Protein AF-T1PQ41-F1 (afdb_monomer_lite)

Radius of gyration: 39.59 Å; chains: 1; bounding box: 62×43×121 Å

Structure (mmCIF, N/CA/C/O backbone):
data_AF-T1PQ41-F1
#
_entry.id   AF-T1PQ41-F1
#
loop_
_atom_site.group_PDB
_atom_site.id
_atom_site.type_symbol
_atom_site.label_atom_id
_atom_site.label_alt_id
_atom_site.label_comp_id
_atom_site.label_asym_id
_atom_site.label_entity_id
_atom_site.label_seq_id
_atom_site.pdbx_PDB_ins_code
_atom_site.Cartn_x
_atom_site.Cartn_y
_atom_site.Cartn_z
_atom_site.occupancy
_atom_site.B_iso_or_equiv
_atom_site.auth_seq_id
_atom_site.auth_comp_id
_atom_site.auth_asym_id
_atom_site.auth_atom_id
_atom_site.pdbx_PDB_model_num
ATOM 1 N N . MET A 1 1 ? 4.787 4.580 91.639 1.00 42.56 1 MET A N 1
ATOM 2 C CA . MET A 1 1 ? 4.765 5.372 90.383 1.00 42.56 1 MET A CA 1
ATOM 3 C C . MET A 1 1 ? 4.262 4.474 89.260 1.00 42.56 1 MET A C 1
ATOM 5 O O . MET A 1 1 ? 4.222 3.274 89.490 1.00 42.56 1 MET A O 1
ATOM 9 N N . MET A 1 2 ? 3.881 5.044 88.106 1.00 42.78 2 MET A N 1
ATOM 10 C CA . MET A 1 2 ? 2.817 4.546 87.204 1.00 42.78 2 MET A CA 1
ATOM 11 C C . MET A 1 2 ? 1.425 4.766 87.840 1.00 42.78 2 MET A C 1
ATOM 13 O O . MET A 1 2 ? 1.181 4.297 88.946 1.00 42.78 2 MET A O 1
ATOM 17 N N . GLY A 1 3 ? 0.501 5.547 87.269 1.00 36.75 3 GLY A N 1
ATOM 18 C CA . GLY A 1 3 ? 0.549 6.255 85.982 1.00 36.75 3 GLY A CA 1
ATOM 19 C C . GLY A 1 3 ? 0.207 5.324 84.812 1.00 36.75 3 GLY A C 1
ATOM 20 O O . GLY A 1 3 ? 1.035 4.499 84.460 1.00 36.75 3 GLY A O 1
ATOM 21 N N . GLY A 1 4 ? -0.971 5.376 84.189 1.00 45.25 4 GLY A N 1
ATOM 22 C CA . GLY A 1 4 ? -2.123 6.248 84.453 1.00 45.25 4 GLY A CA 1
ATOM 23 C C . GLY A 1 4 ? -2.487 7.095 83.239 1.00 45.25 4 GLY A C 1
ATOM 24 O O . GLY A 1 4 ? -2.349 8.312 83.275 1.00 45.25 4 GLY A O 1
ATOM 25 N N . GLU A 1 5 ? -2.980 6.445 82.186 1.00 47.53 5 GLU A N 1
ATOM 26 C CA . GLU A 1 5 ? -3.515 7.095 80.990 1.00 47.53 5 GLU A CA 1
ATOM 27 C C . GLU A 1 5 ? -4.909 6.553 80.676 1.00 47.53 5 GLU A C 1
ATOM 29 O O . GLU A 1 5 ? -5.166 5.351 80.734 1.00 47.53 5 GLU A O 1
ATOM 34 N N . GLN A 1 6 ? -5.833 7.467 80.385 1.00 44.84 6 GLN A N 1
ATOM 35 C CA . GLN A 1 6 ? -7.228 7.142 80.109 1.00 44.84 6 GLN A CA 1
ATOM 36 C C . GLN A 1 6 ? -7.430 7.010 78.600 1.00 44.84 6 GLN A C 1
ATOM 38 O O . GLN A 1 6 ? -7.091 7.925 77.845 1.00 44.84 6 GLN A O 1
ATOM 43 N N . PHE A 1 7 ? -8.033 5.904 78.158 1.00 46.59 7 PHE A N 1
ATOM 44 C CA . PHE A 1 7 ? -8.437 5.733 76.763 1.00 46.59 7 PHE A CA 1
ATOM 45 C C . PHE A 1 7 ? -9.469 6.804 76.389 1.00 46.59 7 PHE A C 1
ATOM 47 O O . PHE A 1 7 ? -10.642 6.719 76.759 1.00 46.59 7 PHE A O 1
ATOM 54 N N . ARG A 1 8 ? -9.017 7.834 75.662 1.00 50.06 8 ARG A N 1
ATOM 55 C CA . ARG A 1 8 ? -9.876 8.901 75.140 1.00 50.06 8 ARG A CA 1
ATOM 56 C C . ARG A 1 8 ? -10.957 8.279 74.261 1.00 50.06 8 ARG A C 1
ATOM 58 O O . ARG A 1 8 ? -10.654 7.698 73.221 1.00 50.06 8 ARG A O 1
ATOM 65 N N . LYS A 1 9 ? -12.220 8.428 74.665 1.00 45.97 9 LYS A N 1
ATOM 66 C CA . LYS A 1 9 ? -13.353 8.157 73.778 1.00 45.97 9 LYS A CA 1
ATOM 67 C C . LYS A 1 9 ? -13.279 9.152 72.621 1.00 45.97 9 LYS A C 1
ATOM 69 O O . LYS A 1 9 ? -13.204 10.355 72.848 1.00 45.97 9 LYS A O 1
ATOM 74 N N . MET A 1 10 ? -13.254 8.640 71.396 1.00 43.94 10 MET A N 1
ATOM 75 C CA . MET A 1 10 ? -13.312 9.466 70.194 1.00 43.94 10 MET A CA 1
ATOM 76 C C . MET A 1 10 ? -14.784 9.814 69.949 1.00 43.94 10 MET A C 1
ATOM 78 O O . MET A 1 10 ? -15.543 8.968 69.477 1.00 43.94 10 MET A O 1
ATOM 82 N N . ASP A 1 11 ? -15.210 11.024 70.313 1.00 45.28 11 ASP A N 1
ATOM 83 C CA . ASP A 1 11 ? -16.599 11.446 70.115 1.00 45.28 11 ASP A CA 1
ATOM 84 C C . ASP A 1 11 ? -16.933 11.507 68.618 1.00 45.28 11 ASP A C 1
ATOM 86 O O . ASP A 1 11 ? -16.365 12.292 67.853 1.00 45.28 11 ASP A O 1
ATOM 90 N N . SER A 1 12 ? -17.866 10.656 68.187 1.00 53.41 12 SER A N 1
ATOM 91 C CA . S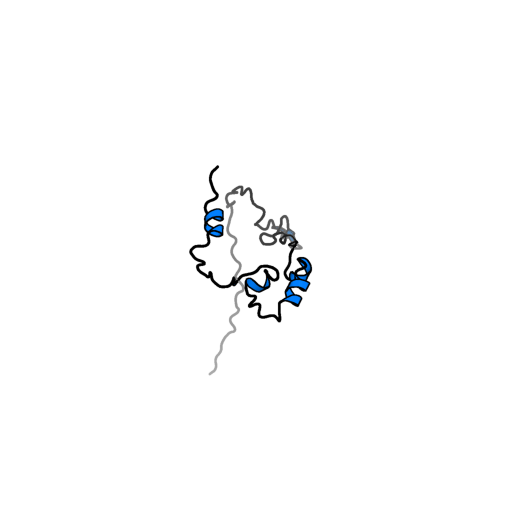ER A 1 12 ? -18.213 10.415 66.783 1.00 53.41 12 SER A CA 1
ATOM 92 C C . SER A 1 12 ? -19.103 11.520 66.198 1.00 53.41 12 SER A C 1
ATOM 94 O O . SER A 1 12 ? -20.211 11.258 65.733 1.00 53.41 12 SER A O 1
ATOM 96 N N . ASN A 1 13 ? -18.635 12.769 66.250 1.00 53.28 13 ASN A N 1
ATOM 97 C CA . ASN A 1 13 ? -19.438 13.964 65.969 1.00 53.28 13 ASN A CA 1
ATOM 98 C C . ASN A 1 13 ? -19.104 14.650 64.626 1.00 53.28 13 ASN A C 1
ATOM 100 O O . ASN A 1 13 ? -19.411 15.824 64.418 1.00 53.28 13 ASN A O 1
ATOM 104 N N . TYR A 1 14 ? -18.492 13.915 63.690 1.00 47.94 14 TYR A N 1
ATOM 105 C CA . TYR A 1 14 ? -18.269 14.352 62.305 1.00 47.94 14 TYR A CA 1
ATOM 106 C C . TYR A 1 14 ? -19.507 14.089 61.431 1.00 47.94 14 TYR A C 1
ATOM 108 O O . TYR A 1 14 ? -19.504 13.252 60.532 1.00 47.94 14 TYR A O 1
ATOM 116 N N . SER A 1 15 ? -20.584 14.829 61.703 1.00 51.72 15 SER A N 1
ATOM 117 C CA . SER A 1 15 ? -21.744 14.913 60.811 1.00 51.72 15 SER A CA 1
ATOM 118 C C . SER A 1 15 ? -21.694 16.242 60.044 1.00 51.72 15 SER A C 1
ATOM 120 O O . SER A 1 15 ? -21.713 17.302 60.682 1.00 51.72 15 SER A O 1
ATOM 122 N N . PRO A 1 16 ? -21.580 16.242 58.700 1.00 44.62 16 PRO A N 1
ATOM 123 C CA . PRO A 1 16 ? -21.508 17.476 57.926 1.00 44.62 16 PRO A CA 1
ATOM 124 C C . PRO A 1 16 ? -22.850 18.211 58.001 1.00 44.62 16 PRO A C 1
ATOM 126 O O . PRO A 1 16 ? -23.864 17.743 57.483 1.00 44.62 16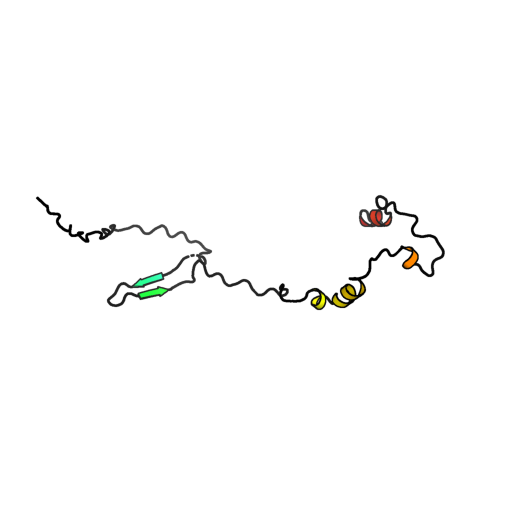 PRO A O 1
ATOM 129 N N . LYS A 1 17 ? -22.857 19.373 58.667 1.00 47.75 17 LYS A N 1
ATOM 130 C CA . LYS A 1 17 ? -24.056 20.209 58.821 1.00 47.75 17 LYS A CA 1
ATOM 131 C C . LYS A 1 17 ? -24.612 20.580 57.444 1.00 47.75 17 LYS A C 1
ATOM 133 O O . LYS A 1 17 ? -23.879 21.068 56.588 1.00 47.75 17 LYS A O 1
ATOM 138 N N . SER A 1 18 ? -25.906 20.351 57.246 1.00 50.19 18 SER A N 1
ATOM 139 C CA . SER A 1 18 ? -26.588 20.578 55.974 1.00 50.19 18 SER A CA 1
ATOM 140 C C . SER A 1 18 ? -26.599 22.060 55.585 1.00 50.19 18 SER A C 1
ATOM 142 O O . SER A 1 18 ? -27.101 22.908 56.323 1.00 50.19 18 SER A O 1
ATOM 144 N N . SER A 1 19 ? -26.085 22.370 54.393 1.00 47.72 19 SER A N 1
ATOM 145 C CA . SER A 1 19 ? -26.183 23.712 53.813 1.00 47.72 19 SER A CA 1
ATOM 146 C C . SER A 1 19 ? -27.650 24.078 53.540 1.00 47.72 19 SER A C 1
ATOM 148 O O . SER A 1 19 ? -28.363 23.287 52.913 1.00 47.72 19 SER A O 1
ATOM 150 N N . PRO A 1 20 ? -28.130 25.260 53.965 1.00 51.66 20 PRO A N 1
ATOM 151 C CA . PRO A 1 20 ? -29.506 25.670 53.725 1.00 51.66 20 PRO A CA 1
ATOM 152 C C . PRO A 1 20 ? -29.714 26.182 52.291 1.00 51.66 20 PRO A C 1
ATOM 154 O O . PRO A 1 20 ? -28.942 26.999 51.810 1.00 51.66 20 PRO A O 1
ATOM 157 N N . HIS A 1 21 ? -30.817 25.741 51.678 1.00 49.62 21 HIS A N 1
ATOM 158 C CA . HIS A 1 21 ? -31.622 26.415 50.643 1.00 49.62 21 HIS A CA 1
ATOM 159 C C . HIS A 1 21 ? -30.966 27.053 49.392 1.00 49.62 21 HIS A C 1
ATOM 161 O O . HIS A 1 21 ? -30.147 27.960 49.449 1.00 49.62 21 HIS A O 1
ATOM 167 N N . GLY A 1 22 ? -31.578 26.766 48.235 1.00 52.06 22 GLY A N 1
ATOM 168 C CA . GLY A 1 22 ? -31.959 27.859 47.324 1.00 52.06 22 GLY A CA 1
ATOM 169 C C . GLY A 1 22 ? -31.075 28.169 46.112 1.00 52.06 22 GLY A C 1
ATOM 170 O O . GLY A 1 22 ? -31.323 29.175 45.458 1.00 52.06 22 GLY A O 1
ATOM 171 N N . GLY A 1 23 ? -30.103 27.327 45.751 1.00 42.22 23 GLY A N 1
ATOM 172 C CA . GLY A 1 23 ? -29.274 27.526 44.551 1.00 42.22 23 GLY A CA 1
ATOM 173 C C . GLY A 1 23 ? -29.574 26.541 43.416 1.00 42.22 23 GLY A C 1
ATOM 174 O O . GLY A 1 23 ? -28.915 25.509 43.323 1.00 42.22 23 GLY A O 1
ATOM 175 N N . ARG A 1 24 ? -30.516 26.848 42.508 1.00 53.16 24 ARG A N 1
ATOM 176 C CA . ARG A 1 24 ? -30.572 26.149 41.205 1.00 53.16 24 ARG A CA 1
ATOM 177 C C . ARG A 1 24 ? -29.495 26.752 40.303 1.00 53.16 24 ARG A C 1
ATOM 179 O O . ARG A 1 24 ? -29.672 27.869 39.827 1.00 53.16 24 ARG A O 1
ATOM 186 N N . SER A 1 25 ? -28.403 26.025 40.066 1.00 50.09 25 SER A N 1
ATOM 187 C CA . SER A 1 25 ? -27.382 26.421 39.084 1.00 50.09 25 SER A CA 1
ATOM 188 C C . SER A 1 25 ? -28.035 26.744 37.731 1.00 50.09 25 SER A C 1
ATOM 190 O O . SER A 1 25 ? -28.969 26.034 37.341 1.00 50.09 25 SER A O 1
ATOM 192 N N . PRO A 1 26 ? -27.583 27.787 37.008 1.00 48.22 26 PRO A N 1
ATOM 193 C CA . PRO A 1 26 ? -28.234 28.224 35.779 1.00 48.22 26 PRO A CA 1
ATOM 194 C C . PRO A 1 26 ? -28.261 27.093 34.747 1.00 48.22 26 PRO A C 1
ATOM 196 O O . PRO A 1 26 ? -27.226 26.520 34.399 1.00 48.22 26 PRO A O 1
ATOM 199 N N . VAL A 1 27 ? -29.460 26.775 34.252 1.00 55.28 27 VAL A N 1
ATOM 200 C CA . VAL A 1 27 ? -29.658 25.761 33.211 1.00 55.28 27 VAL A CA 1
ATOM 201 C C . VAL A 1 27 ? -29.215 26.350 31.876 1.00 55.28 27 VAL A C 1
ATOM 203 O O . VAL A 1 27 ? -30.003 26.927 31.134 1.00 55.28 27 VAL A O 1
ATOM 206 N N . VAL A 1 28 ? -27.923 26.213 31.582 1.00 50.75 28 VAL A N 1
ATOM 207 C CA . VAL A 1 28 ? -27.384 26.449 30.242 1.00 50.75 28 VAL A CA 1
ATOM 208 C C . VAL A 1 28 ? -27.803 25.281 29.356 1.00 50.75 28 VAL A C 1
ATOM 210 O O . VAL A 1 28 ? -27.345 24.152 29.551 1.00 50.75 28 VAL A O 1
ATOM 213 N N . SER A 1 29 ? -28.662 25.556 28.375 1.00 47.31 29 SER A N 1
ATOM 214 C CA . SER A 1 29 ? -29.100 24.597 27.356 1.00 47.31 29 SER A CA 1
ATOM 215 C C . SER A 1 29 ? -27.953 24.226 26.410 1.00 47.31 29 SER A C 1
ATOM 217 O O . SER A 1 29 ? -27.844 24.754 25.307 1.00 47.31 29 SER A O 1
ATOM 219 N N . ARG A 1 30 ? -27.079 23.310 26.840 1.00 51.19 30 ARG A N 1
ATOM 220 C CA . ARG A 1 30 ? -26.076 22.675 25.972 1.00 51.19 30 ARG A CA 1
ATOM 221 C C . ARG A 1 30 ? -26.805 21.776 24.968 1.00 51.19 30 ARG A C 1
ATOM 223 O O . ARG A 1 30 ? -27.398 20.779 25.372 1.00 51.19 30 ARG A O 1
ATOM 230 N N . GLN A 1 31 ? -26.799 22.128 23.682 1.00 52.62 31 GLN A N 1
ATOM 231 C CA . GLN A 1 31 ? -27.530 21.377 22.642 1.00 52.62 31 GLN A CA 1
ATOM 232 C C . GLN A 1 31 ? -26.943 19.974 22.389 1.00 52.62 31 GLN A C 1
ATOM 234 O O . GLN A 1 31 ? -27.630 19.076 21.918 1.00 52.62 31 GLN A O 1
ATOM 239 N N . ASP A 1 32 ? -25.691 19.786 22.782 1.00 48.56 32 ASP A N 1
ATOM 240 C CA . ASP A 1 32 ? -24.828 18.610 22.629 1.00 48.56 32 ASP A CA 1
ATOM 241 C C . ASP A 1 32 ? -24.713 17.780 23.934 1.00 48.56 32 ASP A C 1
ATOM 243 O O . ASP A 1 32 ? -23.771 17.013 24.141 1.00 48.56 32 ASP A O 1
ATOM 247 N N . SER A 1 33 ? -25.710 17.898 24.824 1.00 48.69 33 SER A N 1
ATOM 248 C CA . SER A 1 33 ? -25.773 17.310 26.178 1.00 48.69 33 SER A CA 1
ATOM 249 C C . SER A 1 33 ? -25.962 15.774 26.239 1.00 48.69 33 SER A C 1
ATOM 251 O O . SER A 1 33 ? -26.727 15.267 27.060 1.00 48.69 33 SER A O 1
ATOM 253 N N . SER A 1 34 ? -25.242 15.029 25.398 1.00 55.00 34 SER A N 1
ATOM 254 C CA . SER A 1 34 ? -25.061 13.570 25.483 1.00 55.00 34 SER A CA 1
ATOM 255 C C . SER A 1 34 ? -23.944 13.189 26.467 1.00 55.00 34 SER A C 1
ATOM 257 O O . SER A 1 34 ? -24.107 12.302 27.302 1.00 55.00 34 SER A O 1
ATOM 259 N N . GLY A 1 35 ? -22.806 13.890 26.401 1.00 53.59 35 GLY A N 1
ATOM 260 C CA . GLY A 1 35 ? -21.569 13.537 27.110 1.00 53.59 35 GLY A CA 1
ATOM 261 C C . GLY A 1 35 ? -21.454 14.099 28.528 1.00 53.59 35 GLY A C 1
ATOM 262 O O . GLY A 1 35 ? -20.454 14.773 28.774 1.00 53.59 35 GLY A O 1
ATOM 263 N N . THR A 1 36 ? -22.506 13.834 29.360 1.00 57.91 36 THR A N 1
ATOM 264 C CA . THR A 1 36 ? -23.470 14.028 32.067 1.00 57.91 36 THR A CA 1
ATOM 265 C C . THR A 1 36 ? -24.588 13.105 32.766 1.00 57.91 36 THR A C 1
ATOM 267 O O . THR A 1 36 ? -25.790 13.154 32.487 1.00 57.91 36 THR A O 1
ATOM 270 N N . LEU A 1 37 ? -24.189 12.342 33.795 1.00 60.72 37 LEU A N 1
ATOM 271 C CA . LEU A 1 37 ? -25.010 11.354 34.510 1.00 60.72 37 LEU A CA 1
ATOM 272 C C . LEU A 1 37 ? -26.334 11.909 35.079 1.00 60.72 37 LEU A C 1
ATOM 274 O O . LEU A 1 37 ? -26.392 12.472 36.174 1.00 60.72 37 LEU A O 1
ATOM 278 N N . LYS A 1 38 ? -27.435 11.666 34.363 1.00 65.69 38 LYS A N 1
ATOM 279 C CA . LYS A 1 38 ? -28.808 11.874 34.840 1.00 65.69 38 LYS A CA 1
ATOM 280 C C . LYS A 1 38 ? -29.181 10.737 35.798 1.00 65.69 38 LYS A C 1
ATOM 282 O O . LYS A 1 38 ? -29.825 9.773 35.395 1.00 65.69 38 LYS A O 1
ATOM 287 N N . ALA A 1 39 ? -28.764 10.818 37.057 1.00 68.38 39 ALA A N 1
ATOM 288 C CA . ALA A 1 39 ? -29.132 9.852 38.094 1.00 68.38 39 ALA A CA 1
ATOM 289 C C . ALA A 1 39 ? -30.121 10.468 39.096 1.00 68.38 39 ALA A C 1
ATOM 291 O O . ALA A 1 39 ? -29.855 11.527 39.665 1.00 68.38 39 ALA A O 1
ATOM 292 N N . THR A 1 40 ? -31.242 9.790 39.337 1.00 71.81 40 THR A N 1
ATOM 293 C CA . THR A 1 40 ? -32.200 10.135 40.395 1.00 71.81 40 THR A CA 1
ATOM 294 C C . THR A 1 40 ? -31.974 9.198 41.574 1.00 71.81 40 THR A C 1
ATOM 296 O O . THR A 1 40 ? -32.057 7.982 41.423 1.00 71.81 40 THR A O 1
ATOM 299 N N . ILE A 1 41 ? -31.676 9.753 42.749 1.00 75.38 41 ILE A N 1
ATOM 300 C CA . ILE A 1 41 ? -31.405 8.977 43.964 1.00 75.38 41 ILE A CA 1
ATOM 301 C C . ILE A 1 41 ? -32.597 9.116 44.913 1.00 75.38 41 ILE A C 1
ATOM 303 O O . ILE A 1 41 ? -32.895 10.214 45.382 1.00 75.38 41 ILE A O 1
ATOM 307 N N . SER A 1 42 ? -33.265 8.005 45.213 1.00 76.75 42 SER A N 1
ATOM 308 C CA . SER A 1 42 ? -34.365 7.929 46.176 1.00 76.75 42 SER A CA 1
ATOM 309 C C . SER A 1 42 ? -33.859 7.398 47.517 1.00 76.75 42 SER A C 1
ATOM 311 O O . SER A 1 42 ? -33.628 6.200 47.676 1.00 76.75 42 SER A O 1
ATOM 313 N N . LEU A 1 43 ? -33.707 8.293 48.499 1.00 72.38 43 LEU A N 1
ATOM 314 C CA . LEU A 1 43 ? -33.461 7.932 49.899 1.00 72.38 43 LEU A CA 1
ATOM 315 C C . LEU A 1 43 ? -34.795 7.572 50.569 1.00 72.38 43 LEU A C 1
ATOM 317 O O . LEU A 1 43 ? -35.565 8.446 50.960 1.00 72.38 43 LEU A O 1
ATOM 321 N N . GLY A 1 44 ? -35.060 6.273 50.687 1.00 78.38 44 GLY A N 1
ATOM 322 C CA . GLY A 1 44 ? -36.189 5.713 51.431 1.00 78.38 44 GLY A CA 1
ATOM 323 C C . GLY A 1 44 ? -35.741 4.580 52.355 1.00 78.38 44 GLY A C 1
ATOM 324 O O . GLY A 1 44 ? -34.551 4.414 52.610 1.00 78.38 44 GLY A O 1
ATOM 325 N N . LYS A 1 45 ? -36.694 3.757 52.820 1.00 74.19 45 LYS A N 1
ATOM 326 C CA . LYS A 1 45 ? -36.407 2.553 53.636 1.00 74.19 45 LYS A CA 1
ATOM 327 C C . LYS A 1 45 ? -35.440 1.585 52.936 1.00 74.19 45 LYS A C 1
ATOM 329 O O . LYS A 1 45 ? -34.662 0.909 53.596 1.00 74.19 45 LYS A O 1
ATOM 334 N N . THR A 1 46 ? -35.482 1.562 51.606 1.00 74.12 46 THR A N 1
ATOM 335 C CA . THR A 1 46 ? -34.473 0.980 50.721 1.00 74.12 46 THR A CA 1
ATOM 336 C C . THR A 1 46 ? -33.927 2.098 49.820 1.00 74.12 46 THR A C 1
ATOM 338 O O . THR A 1 46 ? -34.672 2.622 48.986 1.00 74.12 46 THR A O 1
ATOM 341 N N . PRO A 1 47 ? -32.663 2.535 49.980 1.00 78.25 47 PRO A N 1
ATOM 342 C CA . PRO A 1 47 ? -32.080 3.545 49.104 1.00 78.25 47 PRO A CA 1
ATOM 343 C C . PRO A 1 47 ? -31.848 2.960 47.707 1.00 78.25 47 PRO A C 1
ATOM 345 O O . PRO A 1 47 ? -31.331 1.853 47.566 1.00 78.25 47 PRO A O 1
ATOM 348 N N . THR A 1 48 ? -32.232 3.697 46.666 1.00 77.25 48 THR A N 1
ATOM 349 C CA . THR A 1 48 ? -32.157 3.240 45.267 1.00 77.25 48 THR A CA 1
ATOM 350 C C . THR A 1 48 ? -31.649 4.344 44.341 1.00 77.25 48 THR A C 1
ATOM 352 O O . THR A 1 48 ? -31.889 5.529 44.573 1.00 77.25 48 THR A O 1
ATOM 355 N N . ILE A 1 49 ? -30.923 3.951 43.290 1.00 76.69 49 ILE A N 1
ATOM 356 C CA . ILE A 1 49 ? -30.357 4.852 42.277 1.00 76.69 49 ILE A CA 1
ATOM 357 C C . ILE A 1 49 ? -30.971 4.482 40.928 1.00 76.69 49 ILE A C 1
ATOM 359 O O . ILE A 1 49 ? -30.716 3.400 40.403 1.00 76.69 49 ILE A O 1
ATOM 363 N N . ILE A 1 50 ? -31.766 5.387 40.363 1.00 72.38 50 ILE A N 1
ATOM 364 C CA . ILE A 1 50 ? -32.393 5.233 39.051 1.00 72.38 50 ILE A CA 1
ATOM 365 C C . ILE A 1 50 ? -31.528 5.971 38.028 1.00 72.38 50 ILE A C 1
ATOM 367 O O . ILE A 1 50 ? -31.382 7.195 38.078 1.00 72.38 50 ILE A O 1
ATOM 371 N N . GLN A 1 51 ? -30.931 5.226 37.101 1.00 69.94 51 GLN A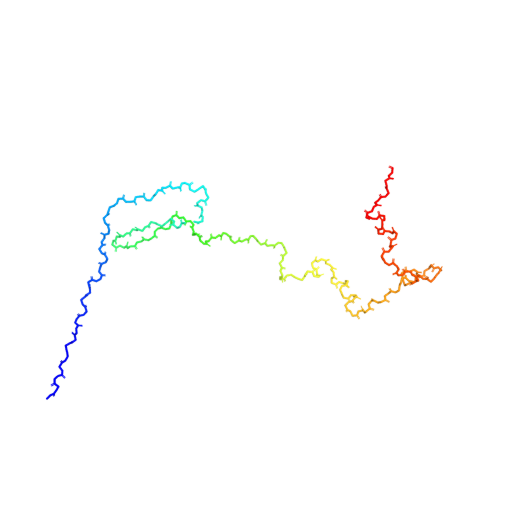 N 1
ATOM 372 C CA . GLN A 1 51 ? -30.139 5.785 36.006 1.00 69.94 51 GLN A CA 1
ATOM 373 C C . GLN A 1 51 ? -31.087 6.192 34.866 1.00 69.94 51 GLN A C 1
ATOM 375 O O . GLN A 1 51 ? -31.814 5.364 34.329 1.00 69.94 51 GLN A O 1
ATOM 380 N N . THR A 1 52 ? -31.105 7.482 34.525 1.00 65.25 52 THR A N 1
ATOM 381 C CA . THR A 1 52 ? -32.050 8.114 33.575 1.00 65.25 52 THR A CA 1
ATOM 382 C C . THR A 1 52 ? -31.333 8.825 32.417 1.00 65.25 52 THR A C 1
ATOM 384 O O . THR A 1 52 ? -31.819 9.814 31.873 1.00 65.25 52 THR A O 1
ATOM 387 N N . GLY A 1 53 ? -30.145 8.341 32.046 1.00 63.53 53 GLY A N 1
ATOM 388 C CA . GLY A 1 53 ? -29.371 8.833 30.905 1.00 63.53 53 GLY A CA 1
ATOM 389 C C . GLY A 1 53 ? -28.081 8.033 30.680 1.00 63.53 53 GLY A C 1
ATOM 390 O O . GLY A 1 53 ? -27.654 7.312 31.587 1.00 63.53 53 GLY A O 1
ATOM 391 N N . PRO A 1 54 ? -27.462 8.142 29.489 1.00 64.62 54 PRO A N 1
ATOM 392 C CA . PRO A 1 54 ? -26.213 7.457 29.162 1.00 64.62 54 PRO A CA 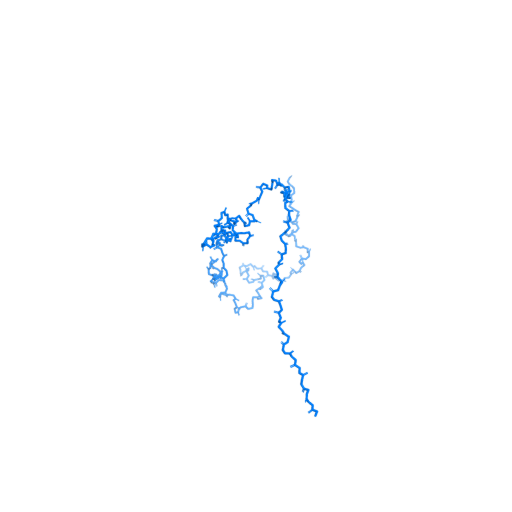1
ATOM 393 C C . PRO A 1 54 ? -25.051 7.947 30.036 1.00 64.62 54 PRO A C 1
ATOM 395 O O . PRO A 1 54 ? -25.076 9.052 30.584 1.00 64.62 54 PRO A O 1
ATOM 398 N N . PHE A 1 55 ? -24.006 7.125 30.167 1.00 65.81 55 PHE A N 1
ATOM 399 C CA . PHE A 1 55 ? -22.841 7.508 30.958 1.00 65.81 55 PHE A CA 1
ATOM 400 C C . PHE A 1 55 ? -21.919 8.445 30.188 1.00 65.81 55 PHE A C 1
ATOM 402 O O . PHE A 1 55 ? -21.539 8.168 29.056 1.00 65.81 55 PHE A O 1
ATOM 409 N N . TYR A 1 56 ? -21.479 9.506 30.862 1.00 62.97 56 TYR A N 1
ATOM 410 C CA . TYR A 1 56 ? -20.655 10.580 30.297 1.00 62.97 56 TYR A CA 1
ATOM 411 C C . TYR A 1 56 ? -19.260 10.124 29.797 1.00 62.97 56 TYR A C 1
ATOM 413 O O . TYR A 1 56 ? -18.571 10.896 29.136 1.00 62.97 56 TYR A O 1
ATOM 421 N N . SER A 1 57 ? -18.880 8.861 30.040 1.00 63.72 57 SER A N 1
ATOM 422 C CA . SER A 1 57 ? -17.668 8.210 29.509 1.00 63.72 57 SER A CA 1
ATOM 423 C C . SER A 1 57 ? -17.942 7.025 28.564 1.00 63.72 57 SER A C 1
ATOM 425 O O . SER A 1 57 ? -16.999 6.493 27.985 1.00 63.72 57 SER A O 1
ATOM 427 N N . MET A 1 58 ? -19.198 6.592 28.394 1.00 66.19 58 MET A N 1
ATOM 428 C CA . MET A 1 58 ? -19.564 5.486 27.497 1.00 66.19 58 MET A CA 1
ATOM 429 C C . MET A 1 58 ? -19.963 6.029 26.124 1.00 66.19 58 MET A C 1
ATOM 431 O O . MET A 1 58 ? -21.145 6.162 25.810 1.00 66.19 58 MET A O 1
ATOM 435 N N . LYS A 1 59 ? -18.961 6.349 25.300 1.00 73.81 59 LYS A N 1
ATOM 436 C CA . LYS A 1 59 ? -19.181 6.483 23.854 1.00 73.81 59 LYS A CA 1
ATOM 437 C C . LYS A 1 59 ? -19.437 5.100 23.256 1.00 73.81 59 LYS A C 1
ATOM 439 O O . LYS A 1 59 ? -18.876 4.113 23.730 1.00 73.81 59 LYS A O 1
ATOM 444 N N . GLU A 1 60 ? -20.244 5.047 22.202 1.00 78.31 60 GLU A N 1
ATOM 445 C CA . GLU A 1 60 ? -20.314 3.865 21.342 1.00 78.31 60 GLU A CA 1
ATOM 446 C C . GLU A 1 60 ? -18.896 3.544 20.823 1.00 78.31 60 GLU A C 1
ATOM 448 O O . GLU A 1 60 ? -18.165 4.477 20.461 1.00 78.31 60 GLU A O 1
ATOM 453 N N . PRO A 1 61 ? -18.450 2.272 20.843 1.00 81.31 61 PRO A N 1
ATOM 454 C CA . PRO A 1 61 ? -17.148 1.917 20.296 1.00 81.31 61 PRO A CA 1
ATOM 455 C C . PRO A 1 61 ? -17.100 2.267 18.801 1.00 81.31 61 PRO A C 1
ATOM 457 O O . PRO A 1 61 ? -18.115 2.132 18.115 1.00 81.31 61 PRO A O 1
ATOM 460 N N . PRO A 1 62 ? -15.944 2.700 18.267 1.00 83.06 62 PRO A N 1
ATOM 461 C CA . PRO A 1 62 ? -15.823 2.968 16.840 1.00 83.06 62 PRO A CA 1
ATOM 462 C C . PRO A 1 62 ? -16.182 1.714 16.036 1.00 83.06 62 PRO A C 1
ATOM 464 O O . PRO A 1 62 ? -15.833 0.594 16.421 1.00 83.06 62 PRO A O 1
ATOM 467 N N . GLY A 1 63 ? -16.875 1.913 14.912 1.00 85.81 63 GLY A N 1
ATOM 468 C CA . GLY A 1 63 ? -17.224 0.831 13.996 1.00 85.81 63 GLY A CA 1
ATOM 469 C C . GLY A 1 63 ? -15.986 0.045 13.559 1.00 85.81 63 GLY A C 1
ATOM 470 O O . GLY A 1 63 ? -14.888 0.597 13.460 1.00 85.81 63 GLY A O 1
ATOM 471 N N . LYS A 1 64 ? -16.160 -1.257 13.305 1.00 85.19 64 LYS A N 1
ATOM 472 C CA . LYS A 1 64 ? -15.066 -2.119 12.842 1.00 85.19 64 LYS A CA 1
ATOM 473 C C . LYS A 1 64 ? -14.476 -1.556 11.548 1.00 85.19 64 LYS A C 1
ATOM 475 O O . LYS A 1 64 ? -15.217 -1.309 10.600 1.00 85.19 64 LYS A O 1
ATOM 480 N N . GLY A 1 65 ? -13.155 -1.394 11.513 1.00 85.94 65 GLY A N 1
ATOM 481 C CA . GLY A 1 65 ? -12.444 -1.113 10.270 1.00 85.94 65 GLY A CA 1
ATOM 482 C C . GLY A 1 65 ? -12.601 -2.276 9.290 1.00 85.94 65 GLY A C 1
ATOM 483 O O . GLY A 1 65 ? -12.603 -3.436 9.695 1.00 85.94 65 GLY A O 1
ATOM 484 N N . GLU A 1 66 ? -12.732 -1.958 8.005 1.00 84.38 66 GLU A N 1
ATOM 485 C CA . GLU A 1 66 ? -12.724 -2.938 6.910 1.00 84.38 66 GLU A CA 1
ATOM 486 C C . GLU A 1 66 ? -11.367 -3.658 6.812 1.00 84.38 66 GLU A C 1
ATOM 488 O O . GLU A 1 66 ? -11.295 -4.866 6.570 1.00 84.38 66 GLU A O 1
ATOM 493 N N . LEU A 1 67 ? -10.295 -2.906 7.071 1.00 87.00 67 LEU A N 1
ATOM 494 C CA . LEU A 1 67 ? -8.919 -3.369 7.162 1.00 87.00 67 LEU A CA 1
ATOM 495 C C . LEU A 1 67 ? -8.450 -3.293 8.621 1.00 87.00 67 LEU A C 1
ATOM 497 O O . LEU A 1 67 ? -8.568 -2.245 9.261 1.00 87.00 67 LEU A O 1
ATOM 501 N N . THR A 1 68 ? -7.887 -4.382 9.136 1.00 87.62 68 THR A N 1
ATOM 502 C CA . THR A 1 68 ? -7.341 -4.481 10.496 1.00 87.62 68 THR A CA 1
ATOM 503 C C . THR A 1 68 ? -6.039 -5.282 10.490 1.00 87.62 68 THR A C 1
ATOM 505 O O . THR A 1 68 ? -5.803 -6.109 9.612 1.00 87.62 68 THR A O 1
ATOM 508 N N . GLY A 1 69 ? -5.159 -5.011 11.461 1.00 87.75 69 GLY A N 1
ATOM 509 C CA . GLY A 1 69 ? -3.812 -5.601 11.542 1.00 87.75 69 GLY A CA 1
ATOM 510 C C . GLY A 1 69 ? -3.754 -7.076 11.964 1.00 87.75 69 GLY A C 1
ATOM 511 O O . GLY A 1 69 ? -2.675 -7.572 12.271 1.00 87.75 69 GLY A O 1
ATOM 512 N N . ASP A 1 70 ? -4.898 -7.755 12.025 1.00 90.31 70 ASP A N 1
ATOM 513 C CA . ASP A 1 70 ? -5.043 -9.204 12.198 1.00 90.31 70 ASP A CA 1
ATOM 514 C C . ASP A 1 70 ? -5.045 -9.967 10.857 1.00 90.31 70 ASP A C 1
ATOM 516 O O . ASP A 1 70 ? -4.856 -11.184 10.845 1.00 90.31 70 ASP A O 1
ATOM 520 N N . LYS A 1 71 ? -5.212 -9.263 9.728 1.00 89.94 71 LYS A N 1
ATOM 521 C CA . LYS A 1 71 ? -5.107 -9.814 8.370 1.00 89.94 71 LYS A CA 1
ATOM 522 C C . LYS A 1 71 ? -3.679 -9.720 7.823 1.00 89.94 71 LYS A C 1
ATOM 524 O O . LYS A 1 71 ? -2.990 -8.719 8.022 1.00 89.94 71 LYS A O 1
ATOM 529 N N . ASP A 1 72 ? -3.263 -10.713 7.034 1.00 91.81 72 ASP A N 1
ATOM 530 C CA . ASP A 1 72 ? -2.082 -10.569 6.175 1.00 91.81 72 ASP A CA 1
ATOM 531 C C . ASP A 1 72 ? -2.413 -9.729 4.932 1.00 91.81 72 ASP A C 1
ATOM 533 O O . ASP A 1 72 ? -2.992 -10.216 3.956 1.00 91.81 72 ASP A O 1
ATOM 537 N N . LEU A 1 73 ? -1.966 -8.474 4.950 1.00 92.06 73 LEU A N 1
ATOM 538 C CA . LEU A 1 73 ? -2.121 -7.531 3.843 1.00 92.06 73 LEU A CA 1
ATOM 539 C C . LEU A 1 73 ? -1.404 -7.990 2.558 1.00 92.06 73 LEU A C 1
ATOM 541 O O . LEU A 1 73 ? -1.799 -7.593 1.462 1.00 92.06 73 LEU A O 1
ATOM 545 N N . MET A 1 74 ? -0.364 -8.832 2.650 1.00 93.12 74 MET A N 1
ATOM 546 C CA . MET A 1 74 ? 0.312 -9.371 1.462 1.00 93.12 74 MET A CA 1
ATOM 547 C C . MET A 1 74 ? -0.562 -10.393 0.734 1.00 93.12 74 MET A C 1
ATOM 549 O O . MET A 1 74 ? -0.504 -10.480 -0.492 1.00 93.12 74 MET A O 1
ATOM 553 N N . THR A 1 75 ? -1.397 -11.135 1.457 1.00 90.94 75 THR A N 1
ATOM 554 C CA . THR A 1 75 ? -2.413 -12.018 0.876 1.00 90.94 75 THR A CA 1
ATOM 555 C C . THR A 1 75 ? -3.645 -11.227 0.432 1.00 90.94 75 THR A C 1
ATOM 557 O O . THR A 1 75 ? -4.110 -11.432 -0.687 1.00 90.94 75 THR A O 1
ATOM 560 N N . GLU A 1 76 ? -4.131 -10.27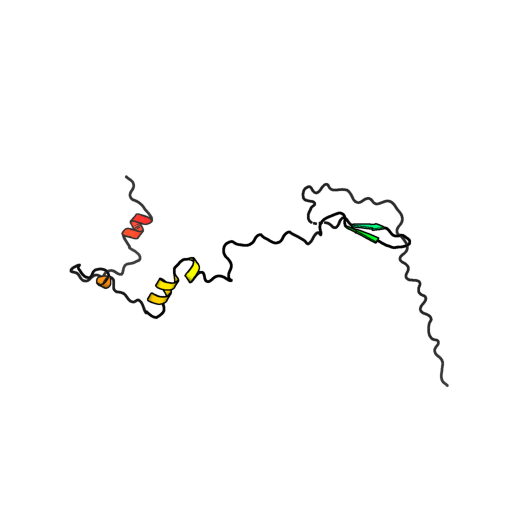9 1.240 1.00 92.50 76 GLU A N 1
ATOM 561 C CA . GLU A 1 76 ? -5.341 -9.491 0.942 1.00 92.50 76 GLU A CA 1
ATOM 562 C C . GLU A 1 76 ? -5.219 -8.653 -0.344 1.00 92.50 76 GLU A C 1
ATOM 564 O O . GLU A 1 76 ? -6.156 -8.608 -1.139 1.00 92.50 76 GLU A O 1
ATOM 569 N N . TYR A 1 77 ? -4.042 -8.076 -0.615 1.00 93.62 77 TYR A N 1
ATOM 570 C CA . TYR A 1 77 ? -3.757 -7.360 -1.867 1.00 93.62 77 TYR A CA 1
ATOM 571 C C . TYR A 1 77 ? -3.105 -8.235 -2.960 1.00 93.62 77 TYR A C 1
ATOM 573 O O . TYR A 1 77 ? -2.602 -7.712 -3.955 1.00 93.62 77 TYR A O 1
ATOM 581 N N . GLY A 1 78 ? -3.064 -9.565 -2.795 1.00 93.62 78 GLY A N 1
ATOM 582 C CA . GLY A 1 78 ? -2.508 -10.506 -3.785 1.00 93.62 78 GLY A CA 1
ATOM 583 C C . GLY A 1 78 ? -0.986 -10.422 -4.004 1.00 93.62 78 GLY A C 1
ATOM 584 O O . GLY A 1 78 ? -0.441 -11.067 -4.902 1.00 93.62 78 GLY A O 1
ATOM 585 N N . LEU A 1 79 ? -0.274 -9.651 -3.180 1.00 95.38 79 LEU A N 1
ATOM 586 C CA . LEU A 1 79 ? 1.162 -9.382 -3.288 1.00 95.38 79 LEU A CA 1
ATOM 587 C C . LEU A 1 79 ? 2.050 -10.571 -2.884 1.00 95.38 79 LEU A C 1
ATOM 589 O O . LEU A 1 79 ? 3.233 -10.580 -3.226 1.00 95.38 79 LEU A O 1
ATOM 593 N N . HIS A 1 80 ? 1.510 -11.586 -2.202 1.00 93.25 80 HIS A N 1
ATOM 594 C CA . HIS A 1 80 ? 2.257 -12.732 -1.668 1.00 93.25 80 HIS A CA 1
ATOM 595 C C . HIS A 1 80 ? 3.138 -13.441 -2.720 1.00 93.25 80 HIS A C 1
ATOM 597 O O . HIS A 1 80 ? 4.279 -13.814 -2.428 1.00 93.25 80 HIS A O 1
ATOM 603 N N . HIS A 1 81 ? 2.665 -13.593 -3.966 1.00 91.75 81 HIS A N 1
ATOM 604 C CA . HIS A 1 81 ? 3.478 -14.170 -5.047 1.00 91.75 81 HIS A CA 1
ATOM 605 C C . HIS A 1 81 ? 4.654 -13.258 -5.433 1.00 91.75 81 HIS A C 1
ATOM 607 O O . HIS A 1 81 ? 5.783 -13.728 -5.565 1.00 91.75 81 HIS A O 1
ATOM 613 N N . THR A 1 82 ? 4.414 -11.951 -5.563 1.00 90.81 82 THR A N 1
ATOM 614 C CA . THR A 1 82 ? 5.444 -10.947 -5.869 1.00 90.81 82 THR A CA 1
ATOM 615 C C . THR A 1 82 ? 6.496 -10.883 -4.762 1.00 90.81 82 THR A C 1
ATOM 617 O O . THR A 1 82 ? 7.689 -10.961 -5.052 1.00 90.81 82 THR A O 1
ATOM 620 N N . LEU A 1 83 ? 6.069 -10.844 -3.496 1.00 91.50 83 LEU A N 1
ATOM 621 C CA . LEU A 1 83 ? 6.962 -10.911 -2.339 1.00 91.50 83 LEU A CA 1
ATOM 622 C C . LEU A 1 83 ? 7.815 -12.186 -2.382 1.00 91.50 83 LEU A C 1
ATOM 624 O O . LEU A 1 83 ? 9.038 -12.108 -2.319 1.00 91.50 83 LEU A O 1
ATOM 628 N N . THR A 1 84 ? 7.195 -13.351 -2.592 1.00 91.50 84 THR A N 1
ATOM 629 C CA . THR A 1 84 ? 7.902 -14.642 -2.698 1.00 91.50 84 THR A CA 1
ATOM 630 C C . THR A 1 84 ? 8.893 -14.678 -3.870 1.00 91.50 84 THR A C 1
ATOM 632 O O . THR A 1 84 ? 9.982 -15.230 -3.733 1.00 91.50 84 THR A O 1
ATOM 635 N N . LYS A 1 85 ? 8.561 -14.058 -5.011 1.00 90.19 85 LYS A N 1
ATOM 636 C CA . LYS A 1 85 ? 9.413 -13.998 -6.211 1.00 90.19 85 LYS A CA 1
ATOM 637 C C . LYS A 1 85 ? 10.681 -13.160 -6.015 1.00 90.19 85 LYS A C 1
ATOM 639 O O . LYS A 1 85 ? 11.674 -13.447 -6.694 1.00 90.19 85 LYS A O 1
ATOM 644 N N . PHE A 1 86 ? 10.638 -12.137 -5.155 1.00 88.19 86 PHE A N 1
ATOM 645 C CA . PHE A 1 86 ? 11.691 -11.120 -5.032 1.00 88.19 86 PHE A CA 1
ATOM 646 C C . PHE A 1 86 ? 12.394 -11.052 -3.665 1.00 88.19 86 PHE A C 1
ATOM 648 O O . PHE A 1 86 ? 13.515 -10.555 -3.627 1.00 88.19 86 PHE A O 1
ATOM 655 N N . LYS A 1 87 ? 11.823 -11.587 -2.574 1.00 87.88 87 LYS A N 1
ATOM 656 C CA . LYS A 1 87 ? 12.387 -11.505 -1.204 1.00 87.88 87 LYS A CA 1
ATOM 657 C C . LYS A 1 87 ? 13.865 -11.918 -1.086 1.00 87.88 87 LYS A C 1
ATOM 659 O O . LYS A 1 87 ? 14.622 -11.272 -0.371 1.00 87.88 87 LYS A O 1
ATOM 664 N N . ASP A 1 88 ? 14.279 -12.950 -1.824 1.00 84.69 88 ASP A N 1
ATOM 665 C CA . ASP A 1 88 ? 15.634 -13.517 -1.768 1.00 84.69 88 ASP A CA 1
ATOM 666 C C . ASP A 1 88 ? 16.545 -12.960 -2.884 1.00 84.69 88 ASP A C 1
ATOM 668 O O . ASP A 1 88 ? 17.721 -13.318 -2.984 1.00 84.69 88 ASP A O 1
ATOM 672 N N . LYS A 1 89 ? 16.015 -12.097 -3.764 1.00 79.69 89 LYS A N 1
ATOM 673 C CA . LYS A 1 89 ? 16.705 -11.614 -4.965 1.00 79.69 89 LYS A CA 1
ATOM 674 C C . LYS A 1 89 ? 17.221 -10.198 -4.768 1.00 79.69 89 LYS A C 1
ATOM 676 O O . LYS A 1 89 ? 16.460 -9.235 -4.726 1.00 79.69 89 LYS A O 1
ATOM 681 N N . LYS A 1 90 ? 18.547 -10.053 -4.765 1.00 70.44 90 LYS A N 1
ATOM 682 C CA . LYS A 1 90 ? 19.205 -8.749 -4.912 1.00 70.44 90 LYS A CA 1
ATOM 683 C C . LYS A 1 90 ? 19.050 -8.264 -6.356 1.00 70.44 90 LYS A C 1
ATOM 685 O O . LYS A 1 90 ? 19.918 -8.510 -7.189 1.00 70.44 90 LYS A O 1
ATOM 690 N N . VAL A 1 91 ? 17.930 -7.600 -6.641 1.00 69.19 91 VAL A N 1
ATOM 691 C CA . VAL A 1 91 ? 17.630 -6.996 -7.947 1.00 69.19 91 VAL A CA 1
ATOM 692 C C . VAL A 1 91 ? 18.638 -5.879 -8.236 1.00 69.19 91 VAL A C 1
ATOM 694 O O . VAL A 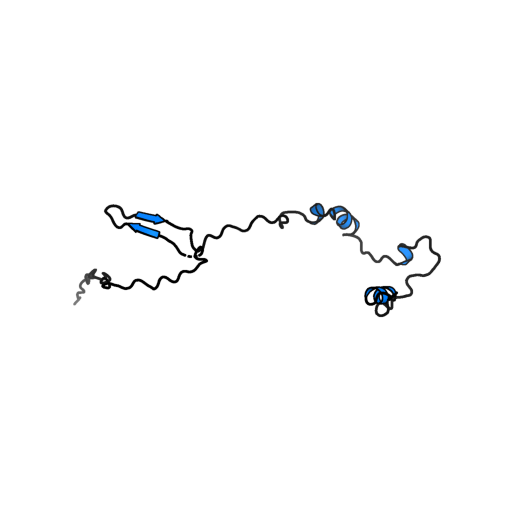1 91 ? 18.491 -4.745 -7.787 1.00 69.19 91 VAL A O 1
ATOM 697 N N . LYS A 1 92 ? 19.682 -6.217 -8.998 1.00 66.50 92 LYS A N 1
ATOM 698 C CA . LYS A 1 92 ? 20.542 -5.269 -9.718 1.00 66.50 92 LYS A CA 1
ATOM 699 C C . LYS A 1 92 ? 20.403 -5.538 -11.217 1.00 66.50 92 LYS A C 1
ATOM 701 O O . LYS A 1 92 ? 21.359 -5.900 -11.899 1.00 66.50 92 LYS A O 1
ATOM 706 N N . GLU A 1 93 ? 19.167 -5.444 -11.690 1.00 74.31 93 GLU A N 1
ATOM 707 C CA . GLU A 1 93 ? 18.804 -5.671 -13.087 1.00 74.31 93 GLU A CA 1
ATOM 708 C C . GLU A 1 93 ? 19.224 -4.445 -13.920 1.00 74.31 93 GLU A C 1
ATOM 710 O O . GLU A 1 93 ? 18.795 -3.321 -13.669 1.00 74.31 93 GLU A O 1
ATOM 715 N N . SER A 1 94 ? 20.139 -4.671 -14.867 1.00 78.75 94 SER A N 1
ATOM 716 C CA . SER A 1 94 ? 20.603 -3.691 -15.864 1.00 78.75 94 SER A CA 1
ATOM 717 C C . SER A 1 94 ? 19.442 -3.284 -16.775 1.00 78.75 94 SER A C 1
ATOM 719 O O . SER A 1 94 ? 18.579 -4.121 -17.056 1.00 78.75 94 SER A O 1
ATOM 721 N N . LEU A 1 95 ? 19.433 -2.061 -17.319 1.00 75.75 95 LEU A N 1
ATOM 722 C CA . LEU A 1 95 ? 18.402 -1.666 -18.293 1.00 75.75 95 LEU A CA 1
ATOM 723 C C . LEU A 1 95 ? 18.407 -2.605 -19.513 1.00 75.75 95 LEU A C 1
ATOM 725 O O . LEU A 1 95 ? 17.354 -2.966 -20.037 1.00 75.75 95 LEU A O 1
ATOM 729 N N . SER A 1 96 ? 19.590 -3.096 -19.885 1.00 79.81 96 SER A N 1
ATOM 730 C CA . SER A 1 96 ? 19.800 -4.079 -20.951 1.00 79.81 96 SER A CA 1
ATOM 731 C C . SER A 1 96 ? 19.062 -5.407 -20.704 1.00 79.81 96 SER A C 1
ATOM 733 O O . SER A 1 96 ? 18.662 -6.065 -21.660 1.00 79.81 96 SER A O 1
ATOM 735 N N . SER A 1 97 ? 18.813 -5.795 -19.444 1.00 81.12 97 SER A N 1
ATOM 736 C CA . SER A 1 97 ? 18.073 -7.030 -19.116 1.00 81.12 97 SER A CA 1
ATOM 737 C C . SER A 1 97 ? 16.572 -6.964 -19.430 1.00 81.12 97 SER A C 1
ATOM 739 O O . SER A 1 97 ? 15.949 -8.004 -19.637 1.00 81.12 97 SER A O 1
ATOM 741 N N . PHE A 1 98 ? 16.012 -5.757 -19.563 1.00 84.25 98 PHE A N 1
ATOM 742 C CA . PHE A 1 98 ? 14.637 -5.529 -20.024 1.00 84.25 98 PHE A CA 1
ATOM 743 C C . PHE A 1 98 ? 14.538 -5.336 -21.546 1.00 84.25 98 PHE A C 1
ATOM 745 O O . PHE A 1 98 ? 13.434 -5.304 -22.087 1.00 84.25 98 PHE A O 1
ATOM 752 N N . LEU A 1 99 ? 15.675 -5.231 -22.247 1.00 85.69 99 LEU A N 1
ATOM 753 C CA . LEU A 1 99 ? 15.768 -4.951 -23.684 1.00 85.69 99 LEU A CA 1
ATOM 754 C C . LEU A 1 99 ? 16.488 -6.080 -24.468 1.00 85.69 99 LEU A C 1
ATOM 756 O O . LEU A 1 99 ? 17.339 -5.785 -25.306 1.00 85.69 99 LEU A O 1
ATOM 760 N N . PRO A 1 100 ? 16.163 -7.376 -24.258 1.00 82.31 100 PRO A N 1
ATOM 761 C CA . PRO A 1 100 ? 16.968 -8.505 -24.752 1.00 82.31 100 PRO A CA 1
ATOM 762 C C . PRO A 1 100 ? 17.056 -8.618 -26.283 1.00 82.31 100 PRO A C 1
ATOM 764 O O . PRO A 1 100 ? 17.977 -9.243 -26.797 1.00 82.31 100 PRO A O 1
ATOM 767 N N . ASN A 1 101 ? 16.106 -8.018 -27.007 1.00 85.31 101 ASN A N 1
ATOM 768 C CA . ASN A 1 101 ? 16.030 -8.042 -28.471 1.00 85.31 101 ASN A CA 1
ATOM 769 C C . ASN A 1 101 ? 16.468 -6.711 -29.115 1.00 85.31 101 ASN A C 1
ATOM 771 O O . ASN A 1 101 ? 16.250 -6.512 -30.310 1.00 85.31 101 ASN A O 1
ATOM 775 N N . LEU A 1 102 ? 17.019 -5.774 -28.334 1.00 81.25 102 LEU A N 1
ATOM 776 C CA . LEU A 1 102 ? 17.358 -4.427 -28.788 1.00 81.25 102 LEU A CA 1
ATOM 777 C C . LEU A 1 102 ? 18.893 -4.269 -28.885 1.00 81.25 102 LEU A C 1
ATOM 779 O O . LEU A 1 102 ? 19.587 -4.511 -27.898 1.00 81.25 102 LEU A O 1
ATOM 783 N N . PRO A 1 103 ? 19.459 -3.904 -30.052 1.00 79.19 103 PRO A N 1
ATOM 784 C CA . PRO A 1 103 ? 20.907 -3.804 -30.216 1.00 79.19 103 PRO A CA 1
ATOM 785 C C . PRO A 1 103 ? 21.451 -2.465 -29.689 1.00 79.19 103 PRO A C 1
ATOM 787 O O . PRO A 1 103 ? 21.287 -1.421 -30.322 1.00 79.19 103 PRO A O 1
ATOM 790 N N . GLY A 1 104 ? 22.144 -2.495 -28.548 1.00 71.88 104 GLY A N 1
ATOM 791 C CA . GLY A 1 104 ? 22.809 -1.325 -27.968 1.00 71.88 104 GLY A CA 1
ATOM 792 C C . GLY A 1 104 ? 23.414 -1.586 -26.585 1.00 71.88 104 GLY A C 1
ATOM 793 O O . GLY A 1 104 ? 23.237 -2.656 -26.008 1.00 71.88 104 GLY A O 1
ATOM 794 N N . ILE A 1 105 ? 24.134 -0.594 -26.050 1.00 66.19 105 ILE A N 1
ATOM 795 C CA . ILE A 1 105 ? 24.637 -0.584 -24.666 1.00 66.19 105 ILE A CA 1
ATOM 796 C C . ILE A 1 105 ? 23.818 0.457 -23.897 1.00 66.19 105 ILE A C 1
ATOM 798 O O . ILE A 1 105 ? 24.000 1.656 -24.100 1.00 66.19 105 ILE A O 1
ATOM 802 N N . TYR A 1 106 ? 22.893 0.007 -23.045 1.00 68.94 106 TYR A N 1
ATOM 803 C CA . TYR A 1 106 ? 21.837 0.873 -22.496 1.00 68.94 106 TYR A CA 1
ATOM 804 C C . TYR A 1 106 ? 22.096 1.413 -21.083 1.00 68.94 106 TYR A C 1
ATOM 806 O O . TYR A 1 106 ? 21.456 2.380 -20.684 1.00 68.94 106 TYR A O 1
ATOM 814 N N . ASP A 1 107 ? 23.065 0.872 -20.340 1.00 65.69 107 ASP A N 1
ATOM 815 C CA . ASP A 1 107 ? 23.390 1.341 -18.977 1.00 65.69 107 ASP A CA 1
ATOM 816 C C . ASP A 1 107 ? 24.155 2.690 -18.944 1.00 65.69 107 ASP A C 1
ATOM 818 O O . ASP A 1 107 ? 24.540 3.177 -17.882 1.00 65.69 107 ASP A O 1
ATOM 822 N N . GLY A 1 108 ? 24.391 3.307 -20.107 1.00 63.88 108 GLY A N 1
ATOM 823 C CA . GLY A 1 108 ? 25.249 4.480 -20.300 1.00 63.88 108 GLY A CA 1
ATOM 824 C C . GLY A 1 108 ? 24.577 5.855 -20.187 1.00 63.88 108 GLY A C 1
ATOM 825 O O . GLY A 1 108 ? 24.996 6.762 -20.902 1.00 63.88 108 GLY A O 1
ATOM 826 N N . MET A 1 109 ? 23.547 6.045 -19.350 1.00 60.69 109 MET A N 1
ATOM 827 C CA . MET A 1 109 ? 22.952 7.379 -19.134 1.00 60.69 109 MET A CA 1
ATOM 828 C C . MET A 1 109 ? 22.323 7.552 -17.738 1.00 60.69 109 MET A C 1
ATOM 830 O O . MET A 1 109 ? 21.120 7.397 -17.552 1.00 60.69 109 MET A O 1
ATOM 834 N N . ASN A 1 110 ? 23.136 7.907 -16.739 1.00 60.06 110 ASN A N 1
ATOM 835 C CA . ASN A 1 110 ? 22.730 8.036 -15.329 1.00 60.06 110 ASN A CA 1
ATOM 836 C C . ASN A 1 110 ? 22.500 9.488 -14.848 1.00 60.06 110 ASN A C 1
ATOM 838 O O . ASN A 1 110 ? 22.517 9.749 -13.646 1.00 60.06 110 ASN A O 1
ATOM 842 N N . ASN A 1 111 ? 22.266 10.436 -15.762 1.00 58.94 111 ASN A N 1
ATOM 843 C CA . ASN A 1 111 ? 21.980 11.844 -15.447 1.00 58.94 111 ASN A CA 1
ATOM 844 C C . ASN A 1 111 ? 20.521 12.044 -14.967 1.00 58.94 111 ASN A C 1
ATOM 846 O O . ASN A 1 111 ? 19.705 12.675 -15.638 1.00 58.94 111 ASN A O 1
ATOM 850 N N . LEU A 1 112 ? 20.187 11.466 -13.807 1.00 62.03 112 LEU A N 1
ATOM 851 C CA . LEU A 1 112 ? 18.823 11.413 -13.258 1.00 62.03 112 LEU A CA 1
ATOM 852 C C . LEU A 1 112 ? 18.190 12.805 -13.074 1.00 62.03 112 LEU A C 1
ATOM 854 O O . LEU A 1 112 ? 17.020 12.987 -13.411 1.00 62.03 112 LEU A O 1
ATOM 858 N N . GLU A 1 113 ? 18.992 13.782 -12.641 1.00 62.03 113 GLU A N 1
ATOM 859 C CA . GLU A 1 113 ? 18.619 15.198 -12.468 1.00 62.03 113 GLU A CA 1
ATOM 860 C C . GLU A 1 113 ? 18.030 15.844 -13.737 1.00 62.03 113 GLU A C 1
ATOM 862 O O . GLU A 1 113 ? 17.289 16.819 -13.655 1.00 62.03 113 GLU A O 1
ATOM 867 N N . ASN A 1 114 ? 18.349 15.303 -14.919 1.00 60.84 114 ASN A N 1
ATOM 868 C CA . ASN A 1 114 ? 18.017 15.874 -16.226 1.00 60.84 114 ASN A CA 1
ATOM 869 C C . ASN A 1 114 ? 17.106 14.951 -17.064 1.00 60.84 114 ASN A C 1
ATOM 871 O O . ASN A 1 114 ? 17.136 14.985 -18.296 1.00 60.84 114 ASN A O 1
ATOM 875 N N . SER A 1 115 ? 16.300 14.101 -16.416 1.00 72.75 115 SER A N 1
ATOM 876 C CA . SER A 1 115 ? 15.388 13.176 -17.104 1.00 72.75 115 SER A CA 1
ATOM 877 C C . SER A 1 115 ? 14.348 13.914 -17.964 1.00 72.75 115 SER A C 1
ATOM 879 O O . SER A 1 115 ? 13.453 14.597 -17.460 1.00 72.75 115 SER A O 1
ATOM 881 N N . THR A 1 116 ? 14.428 13.733 -19.285 1.00 78.94 116 THR A N 1
ATOM 882 C CA . THR A 1 116 ? 13.541 14.382 -20.267 1.00 78.94 116 THR A CA 1
ATOM 883 C C . THR A 1 116 ? 12.073 14.001 -20.072 1.00 78.94 116 THR A C 1
ATOM 885 O O . THR A 1 116 ? 11.204 14.869 -20.121 1.00 78.94 116 THR A O 1
ATOM 888 N N . LEU A 1 117 ? 11.794 12.730 -19.764 1.00 83.25 117 LEU A N 1
ATOM 889 C CA . LEU A 1 117 ? 10.446 12.256 -19.430 1.00 83.25 117 LEU A CA 1
ATOM 890 C C . LEU A 1 117 ? 9.912 12.901 -18.146 1.00 83.25 117 LEU A C 1
ATOM 892 O O . LEU A 1 117 ? 8.732 13.237 -18.084 1.00 83.25 117 LEU A O 1
ATOM 896 N N . ARG A 1 118 ? 10.765 13.119 -17.134 1.00 85.00 118 ARG A N 1
ATOM 897 C CA . ARG A 1 118 ? 10.348 13.792 -15.895 1.00 85.00 118 ARG A CA 1
ATOM 898 C C . ARG A 1 118 ? 9.970 15.249 -16.163 1.00 85.00 118 ARG A C 1
ATOM 900 O O . ARG A 1 118 ? 8.913 15.678 -15.715 1.00 85.00 118 ARG A O 1
ATOM 907 N N . SER A 1 119 ? 10.765 15.954 -16.970 1.00 85.12 119 SER A N 1
ATOM 908 C CA . SER A 1 119 ? 10.466 17.324 -17.410 1.00 85.12 119 SER A CA 1
ATOM 909 C C . SER A 1 119 ? 9.099 17.430 -18.105 1.00 85.12 119 SER A C 1
ATOM 911 O O . SER A 1 119 ? 8.328 18.333 -17.797 1.00 85.12 119 SER A O 1
ATOM 913 N N . VAL A 1 120 ? 8.749 16.465 -18.967 1.00 87.12 120 VAL A N 1
ATOM 914 C CA . VAL A 1 120 ? 7.435 16.395 -19.643 1.00 87.12 120 VAL A CA 1
ATOM 915 C C . VAL A 1 120 ? 6.281 16.074 -18.681 1.00 87.12 120 VAL A C 1
ATOM 917 O O . VAL A 1 120 ? 5.167 16.537 -18.901 1.00 87.12 120 VAL A O 1
ATOM 920 N N . ILE A 1 121 ? 6.518 15.318 -17.604 1.00 87.31 121 ILE A N 1
ATOM 921 C CA . ILE A 1 121 ? 5.500 15.053 -16.569 1.00 87.31 121 ILE A CA 1
ATOM 922 C C . ILE A 1 121 ? 5.264 16.299 -15.702 1.00 87.31 121 ILE A C 1
ATOM 924 O O . ILE A 1 121 ? 4.117 16.652 -15.438 1.00 87.31 121 ILE A O 1
ATOM 928 N N . ASP A 1 122 ? 6.333 16.976 -15.276 1.00 88.50 122 ASP A N 1
ATOM 929 C CA . ASP A 1 122 ? 6.247 18.180 -14.437 1.00 88.50 122 ASP A CA 1
ATOM 930 C C . ASP A 1 122 ? 5.787 19.423 -15.222 1.00 88.50 122 ASP A C 1
ATOM 932 O O . ASP A 1 122 ? 5.268 20.376 -14.637 1.00 88.50 122 ASP A O 1
ATOM 936 N N . LYS A 1 123 ? 5.985 19.426 -16.546 1.00 88.81 123 LYS A N 1
ATOM 937 C CA . LYS A 1 123 ? 5.569 20.475 -17.486 1.00 88.81 123 LYS A CA 1
ATOM 938 C C . LYS A 1 123 ? 5.048 19.829 -18.780 1.00 88.81 123 LYS A C 1
ATOM 940 O O . LYS A 1 123 ? 5.806 19.725 -19.749 1.00 88.81 123 LYS A O 1
ATOM 945 N N . PRO A 1 124 ? 3.775 19.391 -18.821 1.00 86.88 124 PRO A N 1
ATOM 946 C CA . PRO A 1 124 ? 3.194 18.829 -20.035 1.00 86.88 124 PRO A CA 1
ATOM 947 C C . PRO A 1 124 ? 3.222 19.855 -21.180 1.00 86.88 124 PRO A C 1
ATOM 949 O O . PRO A 1 124 ? 3.024 21.049 -20.932 1.00 86.88 124 PRO A O 1
ATOM 952 N N . PRO A 1 125 ? 3.466 19.421 -22.431 1.00 85.50 125 PRO A N 1
ATOM 953 C CA . PRO A 1 125 ? 3.455 20.315 -23.579 1.00 85.50 125 PRO A CA 1
ATOM 954 C C . PRO A 1 125 ? 2.065 20.933 -23.747 1.00 85.50 125 PRO A C 1
ATOM 956 O O . PRO A 1 125 ? 1.057 20.228 -23.787 1.00 85.50 125 PRO A O 1
ATOM 959 N N . ILE A 1 126 ? 2.032 22.259 -23.845 1.00 82.06 126 ILE A N 1
ATOM 960 C CA . ILE A 1 126 ? 0.822 23.017 -24.163 1.00 82.06 126 ILE A CA 1
ATOM 961 C C . ILE A 1 126 ? 0.581 22.869 -25.672 1.00 82.06 126 ILE A C 1
ATOM 963 O O . ILE A 1 126 ? 1.511 23.085 -26.453 1.00 82.06 126 ILE A O 1
ATOM 967 N N . GLY A 1 127 ? -0.629 22.452 -26.051 1.00 62.28 127 GLY A N 1
ATOM 968 C CA . GLY A 1 127 ? -1.081 22.364 -27.448 1.00 62.28 127 GLY A CA 1
ATOM 969 C C . GLY A 1 127 ? -1.642 23.676 -27.979 1.00 62.28 127 GLY A C 1
ATOM 970 O O . GLY A 1 127 ? -2.061 24.508 -27.143 1.00 62.28 127 GLY A O 1
#

pLDDT: mean 70.09, std 16.19, range [36.75, 95.38]

InterPro domains:
  IPR019403 Mediator complex, subunit Med19, metazoa [PF10278] (53-127)
  IPR019403 Mediator complex, subunit Med19, metazoa [PTHR22536] (21-126)

Secondary structure (DSSP, 8-state):
----------------PPPPS---------TTTTSS--EEEE-SSS-EEEE-S--TT-PPPPPPPSS-TTS-HHHHTTTHHHHHHHTT------GGGG-TTS-S--S----GGG-HHHHHHHSPPP-

Sequence (127 aa):
MMGGEQFRKMDSNYSPKSSPHGGRSPVVSRQDSSGTLKATISLGKTPTIIQTGPFYSMKEPPGKGELTGDKDLMTEYGLHHTLTKFKDKKVKESLSSFLPNLPGIYDGMNNLENSTLRSVIDKPPIG

Foldseek 3Di:
DDDDDDDDDDPPPPDPDDDDDDDDDDPDCPVPPQLDFPWDWDPDVDTDIDTDHDYNPDDDPDDDDPDDPVDDPCVVVVVVVVCVVPVVDPPPDAPCNVVVPDDDDPNPDDPPVPDPVVVCVVPPDDD

Organism: Musca domestica (NCBI:txid7370)